Protein AF-A0A7C7Y7M4-F1 (afdb_monomer)

pLDDT: mean 83.79, std 19.52, range [30.19, 98.44]

Nearest PDB structures (foldseek):
  1q7s-assembly3_A  TM=9.231E-01  e=1.012E-06  Homo sapiens
  1q7s-assembly3_B  TM=9.319E-01  e=3.741E-05  Homo sapiens
  1rlk-assembly1_A  TM=9.230E-01  e=7.299E-05  Thermoplasma acidophilum
  2zv3-assembly3_F  TM=9.482E-01  e=1.019E-04  Methanocaldococcus jannaschii DSM 2661
  2d3k-assembly1_B  TM=8.996E-01  e=2.779E-04  Pyrococcus horikoshii OT3

Sequence (113 aa):
MGIRSIIHKMTAPSHYGESPSGPVKLILIINNGLKMGKGKIAAQAGHASVQATLKAGEKNPLALQAWLSSGQKKVCLKGDDADQLLALEKQAKEAGLLTSKIHDAGHTQIPSG

Structure (mmCIF, N/CA/C/O backbone):
data_AF-A0A7C7Y7M4-F1
#
_entry.id   AF-A0A7C7Y7M4-F1
#
loop_
_atom_site.group_PDB
_atom_site.id
_atom_site.type_symbol
_atom_site.label_atom_id
_atom_site.label_alt_id
_atom_site.label_comp_id
_atom_site.label_asym_id
_atom_site.label_entity_id
_atom_site.label_seq_id
_atom_site.pdbx_PDB_ins_code
_atom_site.Cartn_x
_atom_site.Cartn_y
_atom_site.Cartn_z
_atom_site.occupancy
_atom_site.B_iso_or_equiv
_atom_site.auth_seq_id
_atom_site.auth_comp_id
_atom_site.aut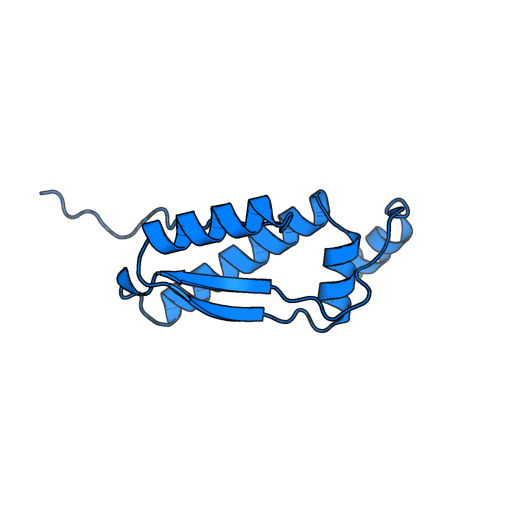h_asym_id
_atom_site.auth_atom_id
_atom_site.pdbx_PDB_model_num
ATOM 1 N N . MET A 1 1 ? -1.672 6.807 -22.632 1.00 47.81 1 MET A N 1
ATOM 2 C CA . MET A 1 1 ? -0.258 6.425 -22.420 1.00 47.81 1 MET A CA 1
ATOM 3 C C . MET A 1 1 ? 0.593 7.303 -23.325 1.00 47.81 1 MET A C 1
ATOM 5 O O . MET A 1 1 ? 0.500 7.158 -24.532 1.00 47.81 1 MET A O 1
ATOM 9 N N . GLY A 1 2 ? 1.273 8.310 -22.770 1.00 44.94 2 GLY A N 1
ATOM 10 C CA . GLY A 1 2 ? 1.937 9.361 -23.554 1.00 44.94 2 GLY A CA 1
ATOM 11 C C . GLY A 1 2 ? 3.387 9.040 -23.925 1.00 44.94 2 GLY A C 1
ATOM 12 O O . GLY A 1 2 ? 4.032 8.213 -23.283 1.00 44.94 2 GLY A O 1
ATOM 13 N N . ILE A 1 3 ? 3.905 9.765 -24.920 1.00 47.03 3 ILE A N 1
ATOM 14 C CA . ILE A 1 3 ? 5.242 9.636 -25.537 1.00 47.03 3 ILE A CA 1
ATOM 15 C C . ILE A 1 3 ? 6.389 9.608 -24.502 1.00 47.03 3 ILE A C 1
ATOM 17 O O . ILE A 1 3 ? 7.366 8.883 -24.672 1.00 47.03 3 ILE A O 1
ATOM 21 N N . ARG A 1 4 ? 6.240 10.296 -23.359 1.00 48.12 4 ARG A N 1
ATOM 22 C CA . ARG A 1 4 ? 7.209 10.259 -22.243 1.00 48.12 4 ARG A CA 1
ATOM 23 C C . ARG A 1 4 ? 7.432 8.858 -21.655 1.00 48.12 4 ARG A C 1
ATOM 25 O O . ARG A 1 4 ? 8.549 8.538 -21.265 1.00 48.12 4 ARG A O 1
ATOM 32 N N . SER A 1 5 ? 6.401 8.010 -21.632 1.00 52.50 5 SER A N 1
ATOM 33 C CA . SER A 1 5 ? 6.503 6.624 -21.150 1.00 52.50 5 SER A CA 1
ATOM 34 C C . SER A 1 5 ? 7.315 5.732 -22.088 1.00 52.50 5 SER A C 1
ATOM 36 O O . SER A 1 5 ? 7.824 4.708 -21.642 1.00 52.50 5 SER A O 1
ATOM 38 N N . ILE A 1 6 ? 7.402 6.092 -23.371 1.00 52.41 6 ILE A N 1
ATOM 39 C CA . ILE A 1 6 ? 8.154 5.347 -24.385 1.00 52.41 6 ILE A CA 1
ATOM 40 C C . ILE A 1 6 ? 9.636 5.705 -24.271 1.00 52.41 6 ILE A C 1
ATOM 42 O O . ILE A 1 6 ? 10.471 4.814 -24.160 1.00 52.41 6 ILE A O 1
ATOM 46 N N . ILE A 1 7 ? 9.948 7.002 -24.183 1.00 51.59 7 ILE A N 1
ATOM 47 C CA . ILE A 1 7 ? 11.329 7.493 -24.078 1.00 51.59 7 ILE A CA 1
ATOM 48 C C . ILE A 1 7 ? 11.993 6.979 -22.791 1.00 51.59 7 ILE A C 1
ATOM 50 O O . ILE A 1 7 ? 13.086 6.428 -22.849 1.00 51.59 7 ILE A O 1
ATOM 54 N N . HIS A 1 8 ? 11.300 7.033 -21.646 1.00 58.22 8 HIS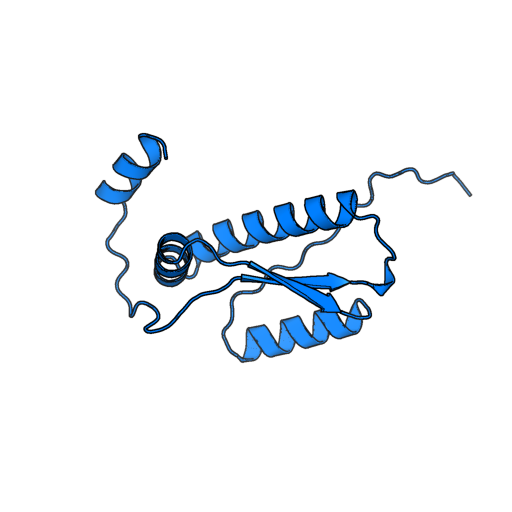 A N 1
ATOM 55 C CA . HIS A 1 8 ? 11.839 6.509 -20.384 1.00 58.22 8 HIS A CA 1
ATOM 56 C C . HIS A 1 8 ? 12.064 4.986 -20.414 1.00 58.22 8 HIS A C 1
ATOM 58 O O . HIS A 1 8 ? 12.986 4.487 -19.779 1.00 58.22 8 HIS A O 1
ATOM 64 N N . LYS A 1 9 ? 11.251 4.226 -21.161 1.00 56.62 9 LYS A N 1
ATOM 65 C CA . LYS A 1 9 ? 11.440 2.773 -21.324 1.00 56.62 9 LYS A CA 1
ATOM 66 C C . LYS A 1 9 ? 12.700 2.428 -22.122 1.00 56.62 9 LYS A C 1
ATOM 68 O O . LYS A 1 9 ? 13.251 1.356 -21.915 1.00 56.62 9 LYS A O 1
ATOM 73 N N . MET A 1 10 ? 13.123 3.311 -23.028 1.00 54.03 10 MET A N 1
ATOM 74 C CA . MET A 1 10 ? 14.303 3.115 -23.877 1.00 54.03 10 MET A CA 1
ATOM 75 C C . MET A 1 10 ? 15.604 3.566 -23.206 1.00 54.03 10 MET A C 1
ATOM 77 O O . MET A 1 10 ? 16.665 3.073 -23.569 1.00 54.03 10 MET A O 1
ATOM 81 N N . THR A 1 11 ? 15.534 4.493 -22.245 1.00 63.53 11 THR A N 1
ATOM 82 C CA . THR A 1 11 ? 16.721 5.067 -21.587 1.00 63.53 11 THR A CA 1
ATOM 83 C C . THR A 1 11 ? 16.916 4.615 -20.141 1.00 63.53 11 THR A C 1
ATOM 85 O O . THR A 1 11 ? 17.957 4.910 -19.558 1.00 63.53 11 THR A O 1
ATOM 88 N N . ALA A 1 12 ? 15.935 3.946 -19.527 1.00 60.12 12 ALA A N 1
ATOM 89 C CA . ALA A 1 12 ? 16.091 3.423 -18.174 1.00 60.12 12 ALA A CA 1
ATOM 90 C C . ALA A 1 12 ? 17.061 2.227 -18.173 1.00 60.12 12 ALA A C 1
ATOM 92 O O . ALA A 1 12 ? 16.908 1.331 -19.008 1.00 60.12 12 ALA A O 1
ATOM 93 N N . PRO A 1 13 ? 18.034 2.174 -17.243 1.00 58.84 13 PRO A N 1
ATOM 94 C CA . PRO A 1 13 ? 18.901 1.012 -17.098 1.00 58.84 13 PRO A CA 1
ATOM 95 C C . PRO A 1 13 ? 18.058 -0.250 -16.882 1.00 58.84 13 PRO A C 1
ATOM 97 O O . PRO A 1 13 ? 17.018 -0.215 -16.217 1.00 58.84 13 PRO A O 1
ATOM 100 N N . SER A 1 14 ? 18.489 -1.372 -17.463 1.00 58.53 14 SER A N 1
ATOM 101 C CA . SER A 1 14 ? 17.826 -2.660 -17.270 1.00 58.53 14 SER A CA 1
ATOM 102 C C . SER A 1 14 ? 17.829 -3.000 -15.782 1.00 58.53 14 SER A C 1
ATOM 104 O O . SER A 1 14 ? 18.891 -3.158 -15.179 1.00 58.53 14 SER A O 1
ATOM 106 N N . HIS A 1 15 ? 16.648 -3.100 -15.177 1.00 60.00 15 HIS A N 1
ATOM 107 C CA . HIS A 1 15 ? 16.537 -3.520 -13.789 1.00 60.00 15 HIS A CA 1
ATOM 108 C C . HIS A 1 15 ? 16.866 -5.012 -13.707 1.00 60.00 15 HIS A C 1
ATOM 110 O O . HIS A 1 15 ? 16.060 -5.852 -14.100 1.00 60.00 15 HIS A O 1
ATOM 116 N N . TYR A 1 16 ? 18.072 -5.333 -13.240 1.00 54.47 16 TYR A N 1
ATOM 117 C CA . TYR A 1 16 ? 18.496 -6.703 -12.969 1.00 54.47 16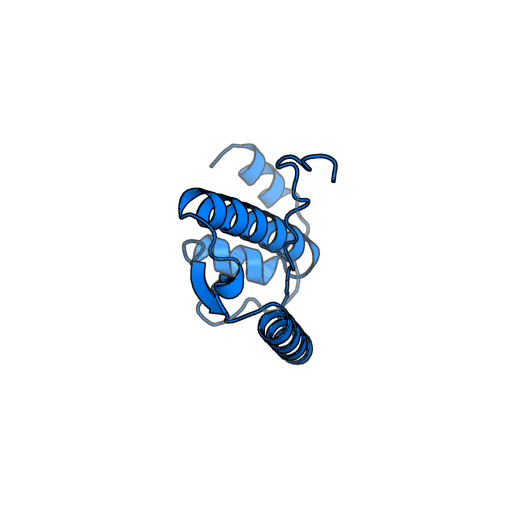 TYR A CA 1
ATOM 118 C C . TYR A 1 16 ? 17.832 -7.193 -11.673 1.00 54.47 16 TYR A C 1
ATOM 120 O O . TYR A 1 16 ? 18.000 -6.583 -10.619 1.00 54.47 16 TYR A O 1
ATOM 128 N N . GLY A 1 17 ? 17.055 -8.272 -11.759 1.00 67.19 17 GLY A N 1
ATOM 129 C CA . GLY A 1 17 ? 16.364 -8.902 -10.632 1.00 67.19 17 GLY A CA 1
ATOM 130 C C . GLY A 1 17 ? 15.251 -9.841 -11.101 1.00 67.19 17 GLY A C 1
ATOM 131 O O . GLY A 1 17 ? 14.843 -9.800 -12.263 1.00 67.19 17 GLY A O 1
ATOM 132 N N . GLU A 1 18 ? 14.749 -10.694 -10.210 1.00 73.00 18 GLU A N 1
ATOM 133 C CA . GLU A 1 18 ? 13.600 -11.544 -10.524 1.00 73.00 18 GLU A CA 1
ATOM 134 C C . GLU A 1 18 ? 12.307 -10.724 -10.491 1.00 73.00 18 GLU A C 1
ATOM 136 O O . GLU A 1 18 ? 11.976 -10.062 -9.504 1.00 73.00 18 GLU A O 1
ATOM 141 N N . SER A 1 19 ? 11.558 -10.764 -11.593 1.00 76.44 19 SER A N 1
ATOM 142 C CA . SER A 1 19 ? 10.190 -10.249 -11.600 1.00 76.44 19 SER A CA 1
ATOM 143 C C . SER A 1 19 ? 9.284 -11.185 -10.796 1.00 76.44 19 SER A C 1
ATOM 145 O O . SER A 1 19 ? 9.474 -12.401 -10.859 1.00 76.44 19 SER A O 1
ATOM 147 N N . PRO A 1 20 ? 8.270 -10.666 -10.079 1.00 84.25 20 PRO A N 1
ATOM 148 C CA . PRO A 1 20 ? 7.310 -11.518 -9.388 1.00 84.25 20 PRO A CA 1
ATOM 149 C C . PRO A 1 20 ? 6.675 -12.528 -10.355 1.00 84.25 20 PRO A C 1
ATOM 151 O O . PRO A 1 20 ? 6.144 -12.140 -11.394 1.00 84.25 20 PRO A O 1
ATOM 154 N N . SER A 1 21 ? 6.699 -13.815 -10.003 1.00 78.12 21 SER A N 1
ATOM 155 C CA . SER A 1 21 ? 6.165 -14.910 -10.831 1.00 78.12 21 SER A CA 1
ATOM 156 C C . SER A 1 21 ? 4.632 -15.012 -10.818 1.00 78.12 21 SER A C 1
ATOM 158 O O . SER A 1 21 ? 4.053 -15.779 -11.583 1.00 78.12 21 SER A O 1
ATOM 160 N N . GLY A 1 22 ? 3.964 -14.241 -9.954 1.00 82.00 22 GLY A N 1
ATOM 161 C CA . GLY A 1 22 ? 2.523 -14.300 -9.719 1.00 82.00 22 GLY A CA 1
ATOM 162 C C . GLY A 1 22 ? 1.823 -12.937 -9.775 1.00 82.00 22 GLY A C 1
ATOM 163 O O . GLY A 1 22 ? 2.460 -11.897 -9.956 1.00 82.00 22 GLY A O 1
ATOM 164 N N . PRO A 1 23 ? 0.487 -12.918 -9.609 1.00 86.25 23 PRO A N 1
ATOM 165 C CA . PRO A 1 23 ? -0.304 -11.696 -9.687 1.00 86.25 23 PRO A CA 1
ATOM 166 C C . PRO A 1 23 ? 0.084 -10.702 -8.587 1.00 86.25 23 PRO A C 1
ATOM 168 O O . PRO A 1 23 ? 0.022 -11.008 -7.395 1.00 86.25 23 PRO A O 1
ATOM 171 N N . VAL A 1 24 ? 0.406 -9.473 -8.988 1.00 94.44 24 VAL A N 1
ATOM 172 C CA . VAL A 1 24 ? 0.746 -8.375 -8.075 1.00 94.44 24 VAL A CA 1
ATOM 173 C C . VAL A 1 24 ? -0.492 -7.510 -7.820 1.00 94.44 24 VAL A C 1
ATOM 175 O O . VAL A 1 24 ? -1.289 -7.251 -8.722 1.00 94.44 24 VAL A O 1
ATOM 178 N N . LYS A 1 25 ? -0.681 -7.044 -6.582 1.00 97.00 25 LYS A N 1
ATOM 179 C CA . LYS A 1 25 ? -1.795 -6.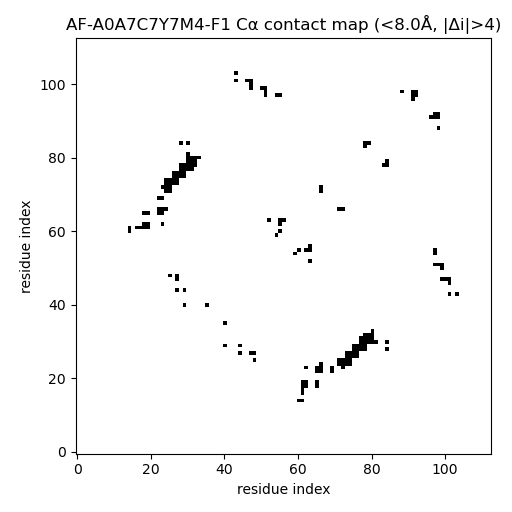164 -6.189 1.00 97.00 25 LYS A CA 1
ATOM 180 C C . LYS A 1 25 ? -1.344 -5.132 -5.160 1.00 97.00 25 LYS A C 1
ATOM 182 O O . LYS A 1 25 ? -0.484 -5.420 -4.336 1.00 97.00 25 LYS A O 1
ATOM 187 N N . LEU A 1 26 ? -1.991 -3.969 -5.170 1.00 98.19 26 LEU A N 1
ATOM 188 C CA . LEU A 1 26 ? -1.892 -2.969 -4.109 1.00 98.19 26 LEU A CA 1
ATOM 189 C C . LEU A 1 26 ? -3.044 -3.167 -3.119 1.00 98.19 26 LEU A C 1
ATOM 191 O O . LEU A 1 26 ? -4.210 -3.207 -3.521 1.00 98.19 26 LEU A O 1
ATOM 195 N N . ILE A 1 27 ? -2.721 -3.271 -1.833 1.00 98.44 27 ILE A N 1
ATOM 196 C CA . ILE A 1 27 ? -3.708 -3.306 -0.752 1.00 98.44 27 ILE A CA 1
ATOM 197 C C . ILE A 1 27 ? -3.809 -1.914 -0.133 1.00 98.44 27 ILE A C 1
ATOM 199 O O . ILE A 1 27 ? -2.799 -1.317 0.231 1.00 98.44 27 ILE A O 1
ATOM 203 N N . LEU A 1 28 ? -5.032 -1.405 -0.022 1.00 98.31 28 LEU A N 1
ATOM 204 C CA . LEU A 1 28 ? -5.354 -0.143 0.632 1.00 98.31 28 LEU A CA 1
ATOM 205 C C . LEU A 1 28 ? -6.166 -0.465 1.881 1.00 98.31 28 LEU A C 1
ATOM 207 O O . LEU A 1 28 ? -7.247 -1.033 1.765 1.00 98.31 28 LEU A O 1
ATOM 211 N N . ILE A 1 29 ? -5.654 -0.124 3.059 1.00 98.12 29 ILE A N 1
ATOM 212 C CA . ILE A 1 29 ? -6.341 -0.374 4.329 1.00 98.12 29 ILE A CA 1
ATOM 213 C C . ILE A 1 29 ? -6.803 0.971 4.875 1.00 98.12 29 ILE A C 1
ATOM 215 O O . ILE A 1 29 ? -5.989 1.846 5.161 1.00 98.12 29 ILE A O 1
ATOM 219 N N . ILE A 1 30 ? -8.118 1.155 4.956 1.00 97.12 30 ILE A N 1
ATOM 220 C CA . ILE A 1 30 ? -8.744 2.414 5.357 1.00 97.12 30 ILE A CA 1
ATOM 221 C C . ILE A 1 30 ? -9.172 2.316 6.815 1.00 97.12 30 ILE A C 1
ATOM 223 O O . ILE A 1 30 ? -9.937 1.420 7.166 1.00 97.12 30 ILE A O 1
ATOM 227 N N . ASN A 1 31 ? -8.737 3.269 7.640 1.00 96.50 31 ASN A N 1
ATOM 228 C CA . ASN A 1 31 ? -9.206 3.400 9.017 1.00 96.50 31 ASN A CA 1
ATOM 229 C C . ASN A 1 31 ? -10.700 3.777 9.028 1.00 96.50 31 ASN A C 1
ATOM 231 O O . ASN A 1 31 ? -11.087 4.909 8.719 1.00 96.50 31 ASN A O 1
ATOM 235 N N . ASN A 1 32 ? -11.539 2.805 9.372 1.00 94.56 32 ASN A N 1
ATOM 236 C CA . ASN A 1 32 ? -12.988 2.922 9.455 1.00 94.56 32 ASN A CA 1
ATOM 237 C C . ASN A 1 32 ? -13.447 3.596 10.763 1.00 94.56 32 ASN A C 1
ATOM 239 O O . ASN A 1 32 ? -14.566 4.117 10.818 1.00 94.56 32 ASN A O 1
ATOM 243 N N . GLY A 1 33 ? -12.594 3.642 11.790 1.00 93.44 33 GLY A N 1
ATOM 244 C CA . GLY A 1 33 ? -12.804 4.398 13.026 1.00 93.44 33 GLY A CA 1
ATOM 245 C C . GLY A 1 33 ? -12.951 5.904 12.794 1.00 93.44 33 GLY A C 1
ATOM 246 O O . GLY A 1 33 ? -13.741 6.546 13.478 1.00 93.44 33 GLY A O 1
ATOM 247 N N . LEU A 1 34 ? -12.314 6.455 11.752 1.00 92.19 34 LEU A N 1
ATOM 248 C CA . LEU A 1 34 ? -12.409 7.879 11.382 1.00 92.19 34 LEU A CA 1
ATOM 249 C C . LEU A 1 34 ? -13.753 8.297 10.758 1.00 92.19 34 LEU A C 1
ATOM 251 O O . LEU A 1 34 ? -13.943 9.478 10.471 1.00 92.19 34 LEU A O 1
ATOM 255 N N . LYS A 1 35 ? -14.662 7.350 10.476 1.00 92.81 35 LYS A N 1
ATOM 256 C CA . LYS A 1 35 ? -15.996 7.602 9.883 1.00 92.81 35 LYS A CA 1
ATOM 257 C C . LYS A 1 35 ? -15.978 8.537 8.661 1.00 92.81 35 LYS A C 1
ATOM 259 O O . LYS A 1 35 ? -16.891 9.331 8.448 1.00 92.81 35 LYS A O 1
ATOM 264 N N . MET A 1 36 ? -14.935 8.438 7.835 1.00 93.69 36 MET A N 1
ATOM 265 C CA . MET A 1 36 ? -14.773 9.292 6.659 1.00 93.69 36 MET A CA 1
ATOM 266 C C . MET A 1 36 ? -15.909 9.094 5.644 1.00 93.69 36 MET A C 1
ATOM 268 O O . MET A 1 36 ? -16.324 7.972 5.355 1.00 93.69 36 MET A O 1
ATOM 272 N N . GLY A 1 37 ? -16.361 10.191 5.030 1.00 94.19 37 GLY A N 1
ATOM 273 C CA . GLY A 1 37 ? -17.284 10.136 3.897 1.00 94.19 37 GLY A CA 1
ATOM 274 C C . GLY A 1 37 ? -16.644 9.507 2.651 1.00 94.19 37 GLY A C 1
ATOM 275 O O . GLY A 1 37 ? -15.426 9.558 2.466 1.00 94.19 37 GLY A O 1
ATOM 276 N N . LYS A 1 38 ? -17.471 8.958 1.750 1.00 95.88 38 LYS A N 1
ATOM 277 C CA . LYS A 1 38 ? -17.025 8.232 0.539 1.00 95.88 38 LYS A CA 1
ATOM 278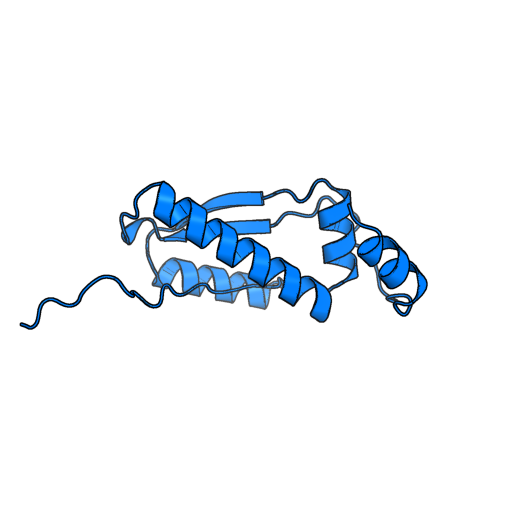 C C . LYS A 1 38 ? -16.023 9.024 -0.314 1.00 95.88 38 LYS A C 1
ATOM 280 O O . LYS A 1 38 ? -15.031 8.458 -0.762 1.00 95.88 38 LYS A O 1
ATOM 285 N N . GLY A 1 39 ? -16.246 10.329 -0.498 1.00 95.44 39 GLY A N 1
ATOM 286 C CA . GLY A 1 39 ? -15.338 11.196 -1.261 1.00 95.44 39 GLY A CA 1
ATOM 287 C C . GLY A 1 39 ? -13.961 11.344 -0.608 1.00 95.44 39 GLY A C 1
ATOM 288 O O . GLY A 1 39 ? -12.94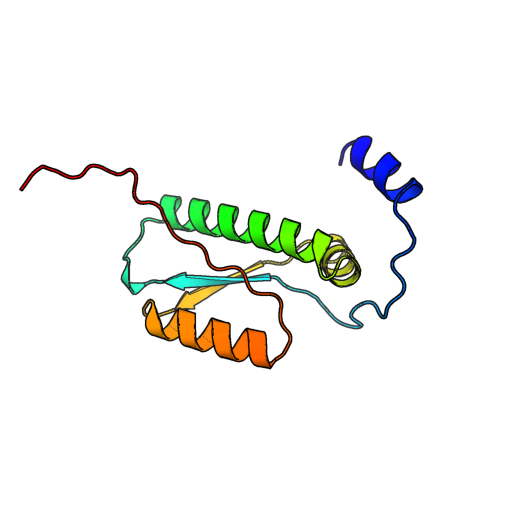1 11.228 -1.282 1.00 95.44 39 GLY A O 1
ATOM 289 N N . LYS A 1 40 ? -13.920 11.503 0.721 1.00 91.81 40 LYS A N 1
ATOM 290 C CA . LYS A 1 40 ? -12.666 11.587 1.481 1.00 91.81 40 LYS A CA 1
ATOM 291 C C . LYS A 1 40 ? -11.903 10.262 1.440 1.00 91.81 40 LYS A C 1
ATOM 293 O O . LYS A 1 40 ? -10.699 10.267 1.210 1.00 91.81 40 LYS A O 1
ATOM 298 N N . ILE A 1 41 ? -12.605 9.131 1.556 1.00 95.25 41 ILE A N 1
ATOM 299 C CA . ILE A 1 41 ? -12.007 7.796 1.384 1.00 95.25 41 ILE A CA 1
ATOM 300 C C . ILE A 1 41 ? -11.389 7.654 -0.013 1.00 95.25 41 ILE A C 1
ATOM 302 O O . ILE A 1 41 ? -10.250 7.208 -0.127 1.00 95.25 41 ILE A O 1
ATOM 306 N N . ALA A 1 42 ? -12.105 8.056 -1.068 1.00 96.12 42 ALA A N 1
ATOM 307 C CA . ALA A 1 42 ? -11.606 7.978 -2.440 1.00 96.12 42 ALA A CA 1
ATOM 308 C C . ALA A 1 42 ? -10.352 8.844 -2.655 1.00 96.12 42 ALA A C 1
ATOM 310 O O . ALA A 1 42 ? -9.382 8.370 -3.247 1.00 96.12 42 ALA A O 1
ATOM 311 N N . ALA A 1 43 ? -10.334 10.072 -2.125 1.00 94.69 43 ALA A N 1
ATOM 312 C CA . ALA A 1 43 ? -9.167 10.952 -2.185 1.00 94.69 43 ALA A CA 1
ATOM 313 C C . ALA A 1 43 ? -7.947 10.341 -1.474 1.00 94.69 43 ALA A C 1
ATOM 315 O O . ALA A 1 43 ? -6.869 10.258 -2.062 1.00 94.69 43 ALA A O 1
ATOM 316 N N . GLN A 1 44 ? -8.124 9.829 -0.251 1.00 94.00 44 GLN A N 1
ATOM 317 C CA . GLN A 1 44 ? -7.030 9.206 0.505 1.00 94.00 44 GLN A CA 1
ATOM 318 C C . GLN A 1 44 ? -6.528 7.912 -0.154 1.00 94.00 44 GLN A C 1
ATOM 320 O O . GLN A 1 44 ? -5.321 7.685 -0.236 1.00 94.00 44 GLN A O 1
ATOM 325 N N . ALA A 1 45 ? -7.427 7.093 -0.706 1.00 96.50 45 ALA A N 1
ATOM 326 C CA . ALA A 1 45 ? -7.062 5.924 -1.507 1.00 96.50 45 ALA A CA 1
ATOM 327 C C . ALA A 1 45 ? -6.264 6.310 -2.770 1.00 96.50 45 ALA A C 1
ATOM 329 O O . ALA A 1 45 ? -5.315 5.613 -3.149 1.00 96.50 45 ALA A O 1
ATOM 330 N N . GLY A 1 46 ? -6.617 7.433 -3.404 1.00 96.25 46 GLY A N 1
ATOM 331 C CA . GLY A 1 46 ? -5.872 8.023 -4.514 1.00 96.25 46 GLY A CA 1
ATOM 332 C C . GLY A 1 46 ? -4.458 8.444 -4.106 1.00 96.25 46 GLY A C 1
ATOM 333 O O . GLY A 1 46 ? -3.491 8.010 -4.734 1.00 96.25 46 GLY A O 1
ATOM 334 N N . HIS A 1 47 ? -4.322 9.202 -3.013 1.00 94.06 47 HIS A N 1
ATOM 335 C CA . HIS A 1 47 ? -3.020 9.608 -2.467 1.00 94.06 47 HIS A CA 1
ATOM 336 C C . HIS A 1 47 ? -2.139 8.401 -2.121 1.00 94.06 47 HIS A C 1
ATOM 338 O O . HIS A 1 47 ? -0.983 8.339 -2.544 1.00 94.06 47 HIS A O 1
ATOM 344 N N . ALA A 1 48 ? -2.705 7.405 -1.431 1.00 96.31 48 ALA A N 1
ATOM 345 C CA . ALA A 1 48 ? -2.028 6.152 -1.105 1.00 96.31 48 ALA A CA 1
ATOM 346 C C . ALA A 1 48 ? -1.511 5.435 -2.355 1.00 96.31 48 ALA A C 1
ATOM 348 O O . ALA A 1 48 ? -0.364 4.990 -2.391 1.00 96.31 48 ALA A O 1
ATOM 349 N N . SER A 1 49 ? -2.340 5.363 -3.399 1.00 97.38 49 SER A N 1
ATOM 350 C CA . SER A 1 49 ? -1.984 4.700 -4.653 1.00 97.38 49 SER A CA 1
ATOM 351 C C . SER A 1 49 ? -0.818 5.384 -5.360 1.00 97.38 49 SER A C 1
ATOM 353 O O . SER A 1 49 ? 0.096 4.700 -5.822 1.00 97.38 49 SER A O 1
ATOM 355 N N . VAL A 1 50 ? -0.821 6.717 -5.429 1.00 96.50 50 VAL A N 1
ATOM 356 C CA . VAL A 1 50 ? 0.265 7.485 -6.058 1.00 96.50 50 VAL A CA 1
ATOM 357 C C . VAL A 1 50 ? 1.556 7.336 -5.258 1.00 96.50 50 VAL A C 1
ATOM 359 O O . VAL A 1 50 ? 2.585 6.991 -5.833 1.00 96.50 50 VAL A O 1
ATOM 362 N N . GLN A 1 51 ? 1.505 7.502 -3.934 1.00 96.12 51 GLN A N 1
ATOM 363 C CA . GLN A 1 51 ? 2.688 7.346 -3.085 1.00 96.12 51 GLN A CA 1
ATOM 364 C C . GLN A 1 51 ? 3.282 5.936 -3.151 1.00 96.12 51 GLN A C 1
ATOM 366 O O . GLN A 1 51 ? 4.497 5.789 -3.272 1.00 96.12 51 GLN A O 1
ATOM 371 N N . ALA A 1 52 ? 2.447 4.894 -3.105 1.00 96.69 52 ALA A N 1
ATOM 372 C CA . ALA A 1 52 ? 2.905 3.514 -3.253 1.00 96.69 52 ALA A CA 1
ATOM 373 C C . ALA A 1 52 ? 3.543 3.269 -4.631 1.00 96.69 52 ALA A C 1
ATOM 375 O O . ALA A 1 52 ? 4.567 2.599 -4.717 1.00 96.69 52 ALA A O 1
ATOM 376 N N . THR A 1 53 ? 2.981 3.855 -5.693 1.00 96.06 53 THR A N 1
ATOM 377 C CA . THR A 1 53 ? 3.511 3.746 -7.062 1.00 96.06 53 THR A CA 1
ATOM 378 C C . THR A 1 53 ? 4.886 4.399 -7.192 1.00 96.06 53 THR A C 1
ATOM 380 O O . THR A 1 53 ? 5.808 3.770 -7.705 1.00 96.06 53 THR A O 1
ATOM 383 N N . LEU A 1 54 ? 5.047 5.632 -6.697 1.00 95.31 54 LEU A N 1
ATOM 384 C CA . LEU A 1 54 ? 6.327 6.351 -6.724 1.00 95.31 54 LEU A CA 1
ATOM 385 C C . LEU A 1 54 ? 7.398 5.597 -5.928 1.00 95.31 54 LEU A C 1
ATOM 387 O O . LEU A 1 54 ? 8.472 5.306 -6.450 1.00 95.31 54 LEU A O 1
ATOM 391 N N . LYS A 1 55 ? 7.058 5.169 -4.707 1.00 95.00 55 LYS A N 1
ATOM 392 C CA . LYS A 1 55 ? 7.957 4.382 -3.859 1.00 95.00 55 LYS A CA 1
ATOM 393 C C . LYS A 1 55 ? 8.339 3.044 -4.496 1.00 95.00 55 LYS A C 1
ATOM 395 O O . LYS A 1 55 ? 9.491 2.631 -4.398 1.00 95.00 55 LYS A O 1
ATOM 400 N N . ALA A 1 56 ? 7.400 2.362 -5.153 1.00 94.56 56 ALA A N 1
ATOM 401 C CA . ALA A 1 56 ? 7.690 1.133 -5.884 1.00 94.56 56 ALA A CA 1
ATOM 402 C C . ALA A 1 56 ? 8.610 1.390 -7.085 1.00 94.56 56 ALA A C 1
ATOM 404 O O . ALA A 1 56 ? 9.507 0.592 -7.321 1.00 94.56 56 ALA A O 1
ATOM 405 N N . GLY A 1 57 ? 8.461 2.514 -7.789 1.00 92.12 57 GLY A N 1
ATOM 406 C CA . GLY A 1 57 ? 9.371 2.895 -8.873 1.00 92.12 57 GLY A CA 1
ATOM 407 C C . GLY A 1 57 ? 10.816 3.069 -8.406 1.00 92.12 57 GLY A C 1
ATOM 408 O O . GLY A 1 57 ? 11.734 2.647 -9.099 1.00 92.12 57 GLY A O 1
ATOM 409 N N . GLU A 1 58 ? 11.012 3.618 -7.207 1.00 91.19 58 GLU A N 1
ATOM 410 C CA . GLU A 1 58 ? 12.342 3.811 -6.617 1.00 91.19 58 GLU A CA 1
ATOM 411 C C . GLU A 1 58 ? 12.926 2.540 -5.984 1.00 91.19 58 GLU A C 1
ATOM 413 O O . GLU A 1 58 ? 14.138 2.337 -6.011 1.00 91.19 58 GLU A O 1
ATOM 418 N N . LYS A 1 59 ? 12.090 1.710 -5.345 1.00 92.50 59 LYS A N 1
ATOM 419 C CA . LYS A 1 59 ? 12.550 0.606 -4.481 1.00 92.50 59 LYS A CA 1
ATOM 420 C C . LYS A 1 59 ? 12.360 -0.786 -5.073 1.00 92.50 59 LYS A C 1
ATOM 422 O O . LYS A 1 59 ? 13.103 -1.690 -4.711 1.00 92.50 59 LYS A O 1
ATOM 427 N N . ASN A 1 60 ? 11.356 -0.985 -5.923 1.00 91.94 60 ASN A N 1
ATOM 428 C CA . ASN A 1 60 ? 11.079 -2.267 -6.574 1.00 91.94 60 ASN A CA 1
ATOM 429 C C . ASN A 1 60 ? 10.433 -2.072 -7.968 1.00 91.94 60 ASN A C 1
ATOM 431 O O . ASN A 1 60 ? 9.246 -2.363 -8.171 1.00 91.94 60 ASN A O 1
ATOM 435 N N . PRO A 1 61 ? 11.203 -1.552 -8.937 1.00 92.00 61 PRO A N 1
ATOM 436 C CA . PRO A 1 61 ? 10.713 -1.210 -10.273 1.00 92.00 61 PRO A CA 1
ATOM 437 C C . PRO A 1 61 ? 10.192 -2.419 -11.065 1.00 92.00 61 PRO A C 1
ATOM 439 O O . PRO A 1 61 ? 9.256 -2.269 -11.851 1.00 92.00 61 PRO A O 1
ATOM 442 N N . LEU A 1 62 ? 10.724 -3.625 -10.823 1.00 91.31 62 LEU A N 1
ATOM 443 C CA . LEU A 1 62 ? 10.222 -4.862 -11.435 1.00 91.31 62 LEU A CA 1
ATOM 444 C C . LEU A 1 62 ? 8.824 -5.226 -10.919 1.00 91.31 62 LEU A C 1
ATOM 446 O O . LEU A 1 62 ? 7.928 -5.514 -11.716 1.00 91.31 62 LEU A O 1
ATOM 450 N N . ALA A 1 63 ? 8.589 -5.141 -9.604 1.00 92.06 63 ALA A N 1
ATOM 451 C CA . ALA A 1 63 ? 7.252 -5.345 -9.049 1.00 92.06 63 ALA A CA 1
ATOM 452 C C . ALA A 1 63 ? 6.264 -4.271 -9.524 1.00 92.06 63 ALA A C 1
ATOM 454 O O . ALA A 1 63 ? 5.108 -4.591 -9.814 1.00 92.06 63 ALA A O 1
ATOM 455 N N . LEU A 1 64 ? 6.712 -3.016 -9.664 1.00 94.31 64 LEU A N 1
ATOM 456 C CA . LEU A 1 64 ? 5.891 -1.958 -10.254 1.00 94.31 64 LEU A CA 1
ATOM 457 C C . LEU A 1 64 ? 5.502 -2.298 -11.700 1.00 94.31 64 LEU A C 1
ATOM 459 O O . LEU A 1 64 ? 4.328 -2.199 -12.058 1.00 94.31 64 LEU A O 1
ATOM 463 N N . GLN A 1 65 ? 6.456 -2.728 -12.527 1.00 91.88 65 GLN A N 1
ATOM 464 C CA . GLN A 1 65 ? 6.189 -3.106 -13.915 1.00 91.88 65 GLN A CA 1
ATOM 465 C C . GLN A 1 65 ? 5.212 -4.285 -14.010 1.00 91.88 65 GLN A C 1
ATOM 467 O O . GLN A 1 65 ? 4.282 -4.238 -14.821 1.00 91.88 65 GLN A O 1
ATOM 472 N N . ALA A 1 66 ? 5.380 -5.313 -13.175 1.00 92.44 66 ALA A N 1
ATOM 473 C CA . ALA A 1 66 ? 4.466 -6.452 -13.105 1.00 92.44 66 ALA A CA 1
ATOM 474 C C . ALA A 1 66 ? 3.050 -6.020 -12.679 1.00 92.44 66 ALA A C 1
ATOM 476 O O . ALA A 1 66 ? 2.054 -6.431 -13.281 1.00 92.44 66 ALA A O 1
ATOM 477 N N . TRP A 1 67 ? 2.937 -5.126 -11.694 1.00 95.38 67 TRP A N 1
ATOM 478 C CA . TRP A 1 67 ? 1.652 -4.574 -11.260 1.00 95.38 67 TRP A CA 1
ATOM 479 C C . TRP A 1 67 ? 0.965 -3.738 -12.349 1.00 95.38 67 TRP A C 1
ATOM 481 O O . TRP A 1 67 ? -0.224 -3.919 -12.610 1.00 95.38 67 TRP A O 1
ATOM 491 N N . LEU A 1 68 ? 1.703 -2.861 -13.034 1.00 94.12 68 LEU A N 1
ATOM 492 C CA . LEU A 1 68 ? 1.170 -2.058 -14.141 1.00 94.12 68 LEU A CA 1
ATOM 493 C C . LEU A 1 68 ? 0.715 -2.941 -15.311 1.00 94.12 68 LEU A C 1
ATOM 495 O O . LEU A 1 68 ? -0.355 -2.712 -15.874 1.00 94.12 68 LEU A O 1
ATOM 499 N N . SER A 1 69 ? 1.487 -3.982 -15.633 1.00 90.56 69 SER A N 1
ATOM 500 C CA . SER A 1 69 ? 1.180 -4.921 -16.723 1.00 90.56 69 SER A CA 1
ATOM 501 C C . SER A 1 69 ? 0.005 -5.852 -16.397 1.00 90.56 69 SER A C 1
ATOM 503 O O . SER A 1 69 ? -0.640 -6.361 -17.306 1.00 90.56 69 SER A O 1
ATOM 505 N N . SER A 1 70 ? -0.320 -6.035 -15.113 1.00 90.19 70 SER A N 1
ATOM 506 C CA . SER A 1 70 ? -1.458 -6.841 -14.637 1.00 90.19 70 SER A CA 1
ATOM 507 C C . SER A 1 70 ? -2.725 -6.016 -14.369 1.00 90.19 70 SER A C 1
ATOM 509 O O . SER A 1 70 ? -3.610 -6.432 -13.620 1.00 90.19 70 SER A O 1
ATOM 511 N N . GLY A 1 71 ? -2.834 -4.826 -14.968 1.00 91.88 71 GLY A N 1
ATOM 512 C CA . GLY A 1 71 ? -4.021 -3.984 -14.826 1.00 91.88 71 GLY A CA 1
ATOM 513 C C . GLY A 1 71 ? -4.108 -3.274 -13.477 1.00 91.88 71 GLY A C 1
ATOM 514 O O . GLY A 1 71 ? -5.199 -2.872 -13.068 1.00 91.88 71 GLY A O 1
ATOM 515 N N . GLN A 1 72 ? -2.970 -3.065 -12.799 1.00 95.81 72 GLN A N 1
ATOM 516 C CA . GLN A 1 72 ? -2.816 -2.166 -11.648 1.00 95.81 72 GLN A CA 1
ATOM 517 C C . GLN A 1 72 ? -3.849 -2.406 -10.533 1.00 95.81 72 GLN A C 1
ATOM 519 O O . GLN A 1 72 ? -4.410 -1.456 -9.964 1.00 95.81 72 GLN A O 1
ATOM 524 N N . LYS A 1 73 ? -4.101 -3.692 -10.232 1.00 97.44 73 LYS A N 1
ATOM 525 C CA . LYS A 1 73 ? -5.134 -4.169 -9.298 1.00 97.44 73 LYS A CA 1
ATOM 526 C C . LYS A 1 73 ? -4.991 -3.529 -7.920 1.00 97.44 73 LYS A C 1
ATOM 528 O O . LYS A 1 73 ? -3.922 -3.585 -7.309 1.00 97.44 73 LYS A O 1
ATOM 533 N N . LYS A 1 74 ? -6.093 -2.976 -7.412 1.00 98.12 74 LYS A N 1
ATOM 534 C CA . LYS A 1 74 ? -6.204 -2.394 -6.068 1.00 98.12 74 LYS A CA 1
ATOM 535 C C . LYS A 1 74 ? -7.300 -3.116 -5.302 1.00 98.12 74 LYS A C 1
ATOM 537 O O . LYS A 1 74 ? -8.368 -3.362 -5.857 1.00 98.12 74 LYS A O 1
ATOM 542 N N . VAL A 1 75 ? -7.039 -3.448 -4.046 1.00 98.19 75 VAL A N 1
ATOM 543 C CA . VAL A 1 75 ? -8.036 -4.022 -3.137 1.00 98.19 75 VAL A CA 1
ATOM 544 C C . VAL A 1 75 ? -8.136 -3.111 -1.927 1.00 98.19 75 VAL A C 1
ATOM 546 O O . VAL A 1 75 ? -7.147 -2.899 -1.231 1.00 98.19 75 VAL A O 1
ATOM 549 N N . CYS A 1 76 ? -9.324 -2.554 -1.711 1.00 97.56 76 CYS A N 1
ATOM 550 C CA . CYS A 1 76 ? -9.608 -1.671 -0.590 1.00 97.56 76 CYS A CA 1
ATOM 551 C C . CYS A 1 76 ? -10.258 -2.475 0.539 1.00 97.56 76 CYS A C 1
ATOM 553 O O . CYS A 1 76 ? -11.277 -3.132 0.324 1.00 97.56 76 CYS A O 1
ATOM 555 N N . LEU A 1 77 ? -9.650 -2.433 1.717 1.00 98.19 77 LEU A N 1
ATOM 556 C CA . LEU A 1 77 ? -10.062 -3.129 2.928 1.00 98.19 77 LEU A CA 1
ATOM 557 C C . LEU A 1 77 ? -10.284 -2.111 4.048 1.00 98.19 77 LEU A C 1
ATOM 559 O O . LEU A 1 77 ? -9.777 -0.989 4.008 1.00 98.19 77 LEU A O 1
ATOM 563 N N . LYS A 1 78 ? -11.045 -2.517 5.059 1.00 97.25 78 LYS A N 1
ATOM 564 C CA . LYS A 1 78 ? -11.253 -1.731 6.276 1.00 97.25 78 LYS A CA 1
ATOM 565 C C . LYS A 1 78 ? -10.274 -2.203 7.345 1.00 97.25 78 LYS A C 1
ATOM 567 O O . LYS A 1 78 ? -10.077 -3.405 7.482 1.00 97.25 78 LYS A O 1
ATOM 572 N N . GLY A 1 79 ? -9.706 -1.256 8.075 1.00 96.50 79 GLY A N 1
ATOM 573 C CA . GLY A 1 79 ? -9.146 -1.484 9.400 1.00 96.50 79 GLY A CA 1
ATOM 574 C C . GLY A 1 79 ? -9.942 -0.699 10.439 1.00 96.50 79 GLY A C 1
ATOM 575 O O . GLY A 1 79 ? -10.611 0.281 10.101 1.00 96.50 79 GLY A O 1
ATOM 576 N N . ASP A 1 80 ? -9.903 -1.144 11.680 1.00 94.56 80 ASP A N 1
ATOM 577 C CA . ASP A 1 80 ? -10.747 -0.657 12.763 1.00 94.56 80 ASP A CA 1
ATOM 578 C C . ASP A 1 80 ? -10.262 0.698 13.285 1.00 94.56 80 ASP A C 1
ATOM 580 O O . ASP A 1 80 ? -11.055 1.637 13.388 1.00 94.56 80 ASP A O 1
ATOM 584 N N . ASP A 1 81 ? -8.955 0.831 13.516 1.00 94.12 81 ASP A N 1
ATOM 585 C CA . ASP A 1 81 ? -8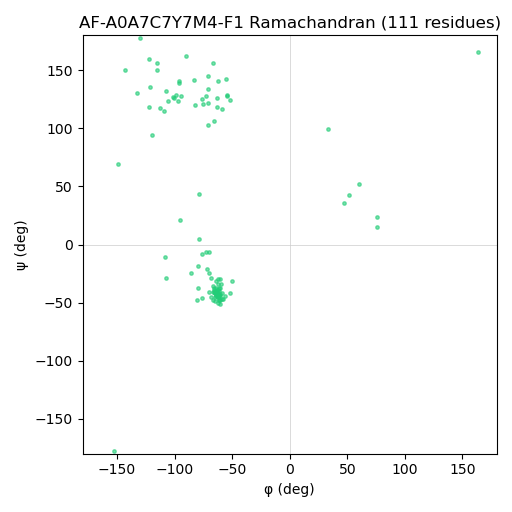.330 2.011 14.109 1.00 94.12 81 ASP A CA 1
ATOM 586 C C . ASP A 1 81 ? -6.867 2.200 13.658 1.00 94.12 81 ASP A C 1
ATOM 588 O O . ASP A 1 81 ? -6.342 1.487 12.798 1.00 94.12 81 ASP A O 1
ATOM 592 N N . ALA A 1 82 ? -6.208 3.228 14.199 1.00 92.88 82 ALA A N 1
ATOM 593 C CA . ALA A 1 82 ? -4.827 3.548 13.856 1.00 92.88 82 ALA A CA 1
ATOM 594 C C . ALA A 1 82 ? -3.833 2.476 14.330 1.00 92.88 82 ALA A C 1
ATOM 596 O O . ALA A 1 82 ? -2.876 2.190 13.609 1.00 92.88 82 ALA A O 1
ATOM 597 N N . ASP A 1 83 ? -4.067 1.864 15.490 1.00 95.31 83 ASP A N 1
ATOM 598 C CA . ASP A 1 83 ? -3.156 0.888 16.089 1.00 95.31 83 ASP A CA 1
ATOM 599 C C . ASP A 1 83 ? -3.141 -0.410 15.283 1.00 95.31 83 ASP A C 1
ATOM 601 O O . ASP A 1 83 ? -2.070 -0.944 14.977 1.00 95.31 83 ASP A O 1
ATOM 605 N N . GLN A 1 84 ? -4.308 -0.866 14.822 1.00 96.94 84 GLN A N 1
ATOM 606 C CA . GLN A 1 84 ? -4.408 -2.003 13.912 1.00 96.94 84 GLN A CA 1
ATOM 607 C C . GLN A 1 84 ? -3.669 -1.728 12.594 1.00 96.94 84 GLN A C 1
ATOM 609 O O . GLN A 1 84 ? -2.936 -2.589 12.102 1.00 96.94 84 GLN A O 1
ATOM 614 N N . LEU A 1 85 ? -3.807 -0.525 12.023 1.00 96.81 85 LEU A N 1
ATOM 615 C CA . LEU A 1 85 ? -3.081 -0.144 10.805 1.00 96.81 85 LEU A CA 1
ATOM 616 C C . LEU A 1 85 ? -1.558 -0.128 11.022 1.00 96.81 85 LEU A C 1
ATOM 618 O O . LEU A 1 85 ? -0.816 -0.567 10.141 1.00 96.81 85 LEU A O 1
ATOM 622 N N . LEU A 1 86 ? -1.084 0.344 12.178 1.00 96.38 86 LEU A N 1
ATOM 623 C CA . LEU A 1 86 ? 0.338 0.323 12.538 1.00 96.38 86 LEU A CA 1
ATOM 624 C C . LEU A 1 86 ? 0.859 -1.109 12.718 1.00 96.38 86 LEU A C 1
ATOM 626 O O . LEU A 1 86 ? 1.950 -1.427 12.237 1.00 96.38 86 LEU A O 1
ATOM 630 N N . ALA A 1 87 ? 0.076 -1.986 13.348 1.00 97.88 87 ALA A N 1
ATOM 631 C CA . ALA A 1 87 ? 0.416 -3.398 13.493 1.00 97.88 87 ALA A CA 1
ATOM 632 C C . ALA A 1 87 ? 0.512 -4.101 12.127 1.00 97.88 87 ALA A C 1
ATOM 634 O O . ALA A 1 87 ? 1.491 -4.801 11.862 1.00 97.88 87 ALA A O 1
ATOM 635 N N . LEU A 1 88 ? -0.448 -3.856 11.229 1.00 98.06 88 LEU A N 1
ATOM 636 C CA . LEU A 1 88 ? -0.436 -4.385 9.860 1.00 98.06 88 LEU A CA 1
ATOM 637 C C . LEU A 1 88 ? 0.744 -3.844 9.045 1.00 98.06 88 LEU A C 1
ATOM 639 O O . LEU A 1 88 ? 1.377 -4.596 8.304 1.00 98.06 88 LEU A O 1
ATOM 643 N N . GLU A 1 89 ? 1.082 -2.560 9.192 1.00 97.00 89 GLU A N 1
ATOM 644 C CA . GLU A 1 89 ? 2.265 -1.976 8.554 1.00 97.00 89 GLU A CA 1
ATOM 645 C C . GLU A 1 89 ? 3.549 -2.671 9.026 1.00 97.00 89 GLU A C 1
ATOM 647 O O . GLU A 1 89 ? 4.412 -2.988 8.204 1.00 97.00 89 GLU A O 1
ATOM 652 N N . LYS A 1 90 ? 3.680 -2.913 10.335 1.00 98.00 90 LYS A N 1
ATOM 653 C CA . LYS A 1 90 ? 4.831 -3.609 10.916 1.00 98.00 90 LYS A CA 1
ATOM 654 C C . LYS A 1 90 ? 4.957 -5.027 10.353 1.00 98.00 90 LYS A C 1
ATOM 656 O O . LYS A 1 90 ? 6.011 -5.358 9.817 1.00 98.00 90 LYS A O 1
ATOM 661 N N . GLN A 1 91 ? 3.877 -5.808 10.382 1.00 98.25 91 GLN A N 1
ATOM 662 C CA . GLN A 1 91 ? 3.852 -7.170 9.833 1.00 98.25 91 GLN A CA 1
ATOM 663 C C . GLN A 1 91 ? 4.202 -7.192 8.338 1.00 98.25 91 GLN A C 1
ATOM 665 O O . GLN A 1 91 ? 4.973 -8.034 7.884 1.00 98.25 91 GLN A O 1
ATOM 670 N N . ALA A 1 92 ? 3.679 -6.240 7.561 1.00 97.44 92 ALA A N 1
ATOM 671 C CA . ALA A 1 92 ? 3.985 -6.135 6.139 1.00 97.44 92 ALA A CA 1
ATOM 672 C C . ALA A 1 92 ? 5.469 -5.815 5.888 1.00 97.44 92 ALA A C 1
ATOM 674 O O . ALA A 1 92 ? 6.075 -6.419 5.004 1.00 97.44 92 ALA A O 1
ATOM 675 N N . LYS A 1 93 ? 6.073 -4.915 6.677 1.00 96.50 93 LYS A N 1
ATOM 676 C CA . LYS A 1 93 ? 7.514 -4.618 6.599 1.00 96.50 93 LYS A CA 1
ATOM 677 C C . LYS A 1 93 ? 8.370 -5.830 6.967 1.00 96.50 93 LYS A C 1
ATOM 679 O O . LYS A 1 93 ? 9.342 -6.100 6.271 1.00 96.50 93 LYS A O 1
ATOM 684 N N . GLU A 1 94 ? 8.002 -6.559 8.020 1.00 97.94 94 GLU A N 1
ATOM 685 C CA . GLU A 1 94 ? 8.679 -7.797 8.439 1.00 97.94 94 GLU A CA 1
ATOM 686 C C . GLU A 1 94 ? 8.595 -8.884 7.356 1.00 97.94 94 GLU A C 1
ATOM 688 O O . GLU A 1 94 ? 9.558 -9.610 7.134 1.00 97.94 94 GLU A O 1
ATOM 693 N N . ALA A 1 95 ? 7.489 -8.930 6.609 1.00 96.50 95 ALA A N 1
ATOM 694 C CA . ALA A 1 95 ? 7.318 -9.792 5.440 1.00 96.50 9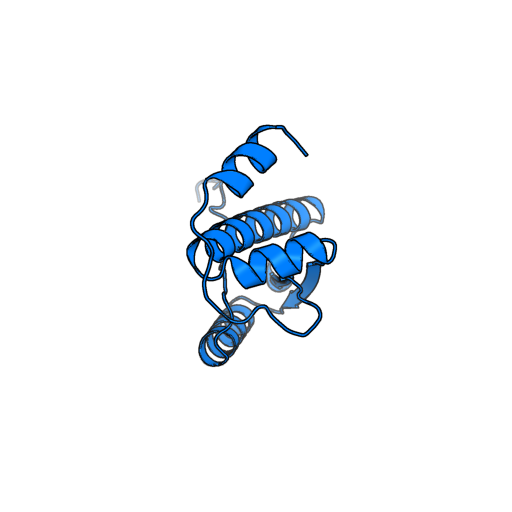5 ALA A CA 1
ATOM 695 C C . ALA A 1 95 ? 8.008 -9.269 4.158 1.00 96.50 95 ALA A C 1
ATOM 697 O O . ALA A 1 95 ? 7.822 -9.841 3.084 1.00 96.50 95 ALA A O 1
ATOM 698 N N . GLY A 1 96 ? 8.769 -8.170 4.230 1.00 94.31 96 GLY A N 1
ATOM 699 C CA . GLY A 1 96 ? 9.491 -7.597 3.089 1.00 94.31 96 GLY A CA 1
ATOM 700 C C . GLY A 1 96 ? 8.616 -6.834 2.087 1.00 94.31 96 GLY A C 1
ATOM 701 O O . GLY A 1 96 ? 9.055 -6.551 0.970 1.00 94.31 96 GLY A O 1
ATOM 702 N N . LEU A 1 97 ? 7.380 -6.481 2.452 1.00 95.81 97 LEU A N 1
ATOM 703 C CA . LEU A 1 97 ? 6.475 -5.724 1.588 1.00 95.81 97 LEU A CA 1
ATOM 704 C C . LEU A 1 97 ? 6.750 -4.218 1.671 1.00 95.81 97 LEU A C 1
ATOM 706 O O . LEU A 1 97 ? 6.965 -3.645 2.740 1.00 95.81 97 LEU A O 1
ATOM 710 N N . LEU A 1 98 ? 6.660 -3.541 0.524 1.00 95.88 98 LEU A N 1
ATOM 711 C CA . LEU A 1 98 ? 6.667 -2.081 0.482 1.00 95.88 98 LEU A CA 1
ATOM 712 C C . LEU A 1 98 ? 5.354 -1.535 1.051 1.00 95.88 98 LEU A C 1
ATOM 714 O O . LEU A 1 98 ? 4.277 -1.809 0.525 1.00 95.88 98 LEU A O 1
ATOM 718 N N . THR A 1 99 ? 5.452 -0.707 2.091 1.00 96.94 99 THR A N 1
ATOM 719 C CA . THR A 1 99 ? 4.304 -0.023 2.698 1.00 96.94 99 THR A CA 1
ATOM 720 C C . THR A 1 99 ? 4.405 1.492 2.537 1.00 96.94 99 THR A C 1
ATOM 722 O O . THR A 1 99 ? 5.504 2.058 2.515 1.00 96.94 99 THR A O 1
ATOM 725 N N . SER A 1 100 ? 3.256 2.160 2.469 1.00 95.25 100 SER A N 1
ATOM 726 C CA . SER A 1 100 ? 3.142 3.620 2.521 1.00 95.25 100 SER A CA 1
ATOM 727 C C . SER A 1 100 ? 2.040 3.991 3.501 1.00 95.25 100 SER A C 1
ATOM 729 O O . SER A 1 100 ? 0.934 3.457 3.425 1.00 95.25 100 SER A O 1
ATOM 731 N N . LYS A 1 101 ? 2.347 4.903 4.420 1.00 94.00 101 LYS A N 1
ATOM 732 C CA . LYS A 1 101 ? 1.410 5.403 5.424 1.00 94.00 101 LYS A CA 1
ATOM 733 C C . LYS A 1 101 ? 0.905 6.763 4.986 1.00 94.00 101 LYS A C 1
ATOM 735 O O . LYS A 1 101 ? 1.709 7.641 4.690 1.00 94.00 101 LYS A O 1
ATOM 740 N N . ILE A 1 102 ? -0.412 6.920 4.941 1.00 92.69 102 ILE A N 1
ATOM 741 C CA . ILE A 1 102 ? -1.044 8.178 4.562 1.00 92.69 102 ILE A CA 1
ATOM 742 C C . ILE A 1 102 ? -1.609 8.838 5.806 1.00 92.69 102 ILE A C 1
ATOM 744 O O . ILE A 1 102 ? -2.419 8.251 6.522 1.00 92.69 102 ILE A O 1
ATOM 748 N N . HIS A 1 103 ? -1.165 10.066 6.035 1.00 85.44 103 HIS A N 1
ATOM 749 C CA . HIS A 1 103 ? -1.709 10.952 7.045 1.00 85.44 103 HIS A CA 1
ATOM 750 C C . HIS A 1 103 ? -2.502 12.044 6.345 1.00 85.44 103 HIS A C 1
ATOM 752 O O . HIS A 1 103 ? -2.028 12.646 5.382 1.00 85.44 103 HIS A O 1
ATOM 758 N N . ASP A 1 104 ? -3.712 12.295 6.829 1.00 72.50 104 ASP A N 1
ATOM 759 C CA . ASP A 1 104 ? -4.447 13.485 6.438 1.00 72.50 104 ASP A CA 1
ATOM 760 C C . ASP A 1 104 ? -3.954 14.652 7.299 1.00 72.50 104 ASP A C 1
ATOM 762 O O . ASP A 1 104 ? -4.044 14.590 8.522 1.00 72.50 104 ASP A O 1
ATOM 766 N N . ALA A 1 105 ? -3.422 15.703 6.672 1.00 58.78 105 ALA A N 1
ATOM 767 C CA . ALA A 1 105 ? -2.935 16.892 7.375 1.00 58.78 105 ALA A CA 1
ATOM 768 C C . ALA A 1 105 ? -4.070 17.738 7.983 1.00 58.78 105 ALA A C 1
ATOM 770 O O . ALA A 1 105 ? -3.797 18.698 8.695 1.00 58.78 105 ALA A O 1
ATOM 771 N N . GLY A 1 106 ? -5.338 17.404 7.708 1.00 53.31 106 GLY A N 1
ATOM 772 C CA . GLY A 1 106 ? -6.480 18.030 8.365 1.00 53.31 106 GLY A CA 1
ATOM 773 C C . GLY A 1 106 ? -6.559 19.542 8.144 1.00 53.31 106 GLY A C 1
ATOM 774 O O . GLY A 1 106 ? -6.724 20.288 9.099 1.00 53.31 106 GLY A O 1
ATOM 775 N N . HIS A 1 107 ? -6.512 20.027 6.899 1.00 44.41 107 HIS A N 1
ATOM 776 C CA . HIS A 1 107 ? -6.859 21.427 6.593 1.00 44.41 107 HIS A CA 1
ATOM 777 C C . HIS A 1 107 ? -8.380 21.665 6.533 1.00 44.41 107 HIS A C 1
ATOM 779 O O . HIS A 1 107 ? -8.890 22.360 5.657 1.00 44.41 107 HIS A O 1
ATOM 785 N N . THR A 1 108 ? -9.124 21.107 7.485 1.00 45.69 108 THR A N 1
ATOM 786 C CA . THR A 1 108 ? -10.541 21.422 7.699 1.00 45.69 108 THR A CA 1
ATOM 787 C C . THR A 1 108 ? -10.708 21.991 9.098 1.00 45.69 108 THR A C 1
ATOM 789 O O . THR A 1 108 ? -10.804 21.242 10.060 1.00 45.69 108 THR A O 1
ATOM 792 N N . GLN A 1 109 ? -10.670 23.328 9.136 1.00 35.31 109 GLN A N 1
ATOM 793 C CA . GLN A 1 109 ? -11.188 24.261 10.142 1.00 35.31 109 GLN A CA 1
ATOM 794 C C . GLN A 1 109 ? -11.150 23.789 11.600 1.00 35.31 109 GLN A C 1
ATOM 796 O O . GLN A 1 109 ? -12.059 23.125 12.082 1.00 35.31 109 GLN A O 1
ATOM 801 N N . ILE A 1 110 ? -10.128 24.259 12.313 1.00 32.41 110 ILE A N 1
ATOM 802 C CA . ILE A 1 110 ? -10.195 24.513 13.753 1.00 32.41 110 ILE A CA 1
ATOM 803 C C . ILE A 1 110 ? -11.255 25.611 13.963 1.00 32.41 110 ILE A C 1
ATOM 805 O O . ILE A 1 110 ? -11.042 26.719 13.461 1.00 32.41 110 ILE A O 1
ATOM 809 N N . PRO A 1 111 ? -12.369 25.397 14.686 1.00 30.19 111 PRO A N 1
ATOM 810 C CA . PRO A 1 111 ? -12.944 26.478 15.464 1.00 30.19 111 PRO A CA 1
ATOM 811 C C . PRO A 1 111 ? -12.021 26.685 16.663 1.00 30.19 111 PRO A C 1
ATOM 813 O O . PRO A 1 111 ? -11.676 25.736 17.363 1.00 30.19 111 PRO A O 1
ATOM 816 N N . SER A 1 112 ? -11.587 27.921 16.869 1.00 34.47 112 SER A N 1
ATOM 817 C CA . SER A 1 112 ? -10.942 28.340 18.110 1.00 34.47 112 SER A CA 1
ATOM 818 C C . SER A 1 112 ? -11.813 27.957 19.310 1.00 34.47 112 SER A C 1
ATOM 820 O O . SER A 1 112 ? -12.977 28.362 19.361 1.00 34.47 112 SER A O 1
ATOM 822 N N . GLY A 1 113 ? -11.240 27.211 20.253 1.00 34.19 113 GLY A N 1
ATOM 823 C CA . GLY A 1 113 ? -11.863 26.809 21.512 1.00 34.19 113 GLY A CA 1
ATOM 824 C C . GLY A 1 113 ? -11.003 25.794 22.236 1.00 34.19 113 GLY A C 1
ATOM 825 O O . GLY A 1 113 ? -11.055 24.617 21.825 1.00 34.19 113 GLY A O 1
#

Radius of gyration: 16.9 Å; Cα contacts (8 Å, |Δi|>4): 94; chains: 1; bounding box: 36×43×47 Å

Mean predicted aligned error: 8.49 Å

Secondary structure (DSSP, 8-state):
--THHHHHHHHSPP--SPPPSS---EEEEEESTT---HHHHHHHHHHHHHHHHHHHHHH-HHHHHHHHHTT--EEEEEESSHHHHHHHHHHHHHTT-----------S-PPP-

Solvent-accessible surface area (backbone atoms only — not comparable to full-atom values): 7118 Å² total; per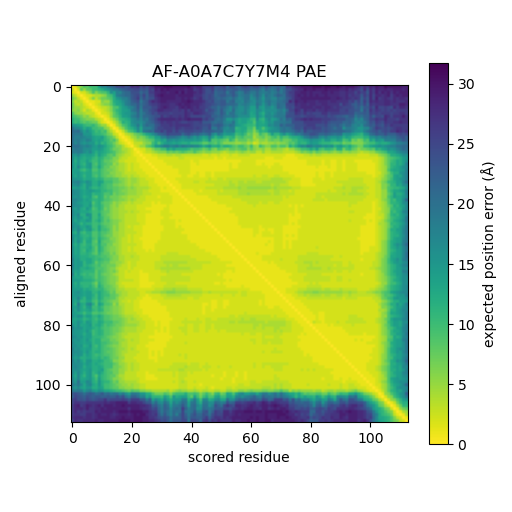-residue (Å²): 138,59,73,70,64,55,53,52,67,74,69,52,77,82,81,85,73,85,58,72,92,62,92,49,71,49,80,43,74,40,55,54,64,72,68,66,52,73,69,58,49,51,52,52,52,49,52,45,50,52,54,43,50,55,52,25,55,75,75,38,46,51,52,41,51,50,17,57,75,62,70,57,40,72,46,82,45,78,32,66,36,72,66,57,48,52,52,51,50,49,53,37,48,75,71,71,43,92,79,74,87,83,77,82,86,68,94,69,78,82,74,92,128

Foldseek 3Di:
DDPVVVVCVVPPPPPPDDADPDQAAAEAEAACLVVDDPVVVVVQVVVQLVVLLVVCVVPPVSSSVRCVVNVVHYDYHYDHHDVRVVVVVVVCVVVVHDGDDDDDPPPDDDDDD